Protein AF-A0A9D8K0T7-F1 (afdb_monomer)

Radius of gyration: 18.76 Å; Cα contacts (8 Å, |Δi|>4): 190; chains: 1; bounding box: 29×64×47 Å

Secondary structure (DSSP, 8-state):
---------SHHHHHHHHHHHHHHHHHHHHHH-EEEEEEEEEEEEEEEEETTEEEEEEEEEEE-TTS--EEEEEEEE--GGGGGGSSTT-EEEEEE-TT-TT-GGGEEEE--

Solvent-accessible surface area (backbone atoms only — not comparable to full-atom values): 6616 Å² total; per-residue (Å²): 138,84,83,80,79,84,75,84,75,78,75,62,64,61,57,56,59,62,59,62,57,55,58,55,48,55,50,53,41,72,77,57,35,41,70,33,41,29,37,27,72,41,75,43,81,67,86,45,62,59,93,88,15,47,28,31,39,34,33,27,42,37,41,36,92,97,52,82,68,46,67,39,65,37,78,45,74,41,54,70,93,52,42,87,67,68,40,67,74,30,76,39,43,26,38,30,27,81,94,43,61,88,39,46,84,42,52,44,78,56,83,130

Mean predicted aligned error: 10.52 Å

Sequence (112 aa):
MSARAFSPSAPIALVFWFYRNQQQKAQALMETGKPGEATLLALEDTGMRINDNPRVQVVMEVRIPGYPPYQVTKAVTVPLIRMSQVQVGAVVGVMANPAQPNNPDKVGLLLR

Nearest PDB structures (foldseek):
  5h4p-assembly1_w  TM=5.373E-01  e=1.347E-01  Saccharomyces cerevisiae S288C
  4gs3-assembly1_A  TM=5.509E-01  e=1.771E-01  Caldanaerobacter subterraneus subsp. tengcongensis MB4
  5yyu-assembly1_D  TM=4.376E-01  e=1.969E+00  Staphylococcus aureus subsp. aureus ED98
  4gop-assembly2_Z  TM=3.884E-01  e=1.765E+00  Mycosarcoma maydis
  5yuo-assembly1_B  TM=5.342E-01  e=5.571E+00  Pseudomonas aeruginosa PAO1

Foldseek 3Di:
DDDDDDDPDPPVVVVVVVPVVVVVLVVVLVVAWAKWKKAWADKAFPVDADVNFTWIWTWIWTDGPPADIDIEIDTDGDHPVQVVQRDHRHMFMWTAHRVCRHDRSRIGTDGD

Structure (mmCIF, N/CA/C/O backbone):
data_AF-A0A9D8K0T7-F1
#
_entry.id   AF-A0A9D8K0T7-F1
#
loop_
_atom_site.group_PDB
_atom_site.id
_atom_site.type_symbol
_atom_site.label_atom_id
_atom_site.label_alt_id
_atom_site.label_comp_id
_atom_site.label_asym_id
_atom_site.label_entity_id
_atom_site.label_seq_id
_atom_site.pdbx_PDB_ins_code
_atom_site.Cartn_x
_atom_site.Cartn_y
_atom_site.Cartn_z
_atom_site.occupancy
_atom_site.B_iso_or_equiv
_atom_site.auth_seq_id
_atom_site.auth_comp_id
_atom_site.auth_asym_id
_atom_site.auth_atom_id
_atom_site.pdbx_PDB_model_num
ATOM 1 N N . MET A 1 1 ? 13.506 52.501 -30.181 1.00 44.91 1 MET A N 1
ATOM 2 C CA . MET A 1 1 ? 14.346 51.442 -29.577 1.00 44.91 1 MET A CA 1
ATOM 3 C C . MET A 1 1 ? 13.463 50.617 -28.653 1.00 44.91 1 MET A C 1
ATOM 5 O O . MET A 1 1 ? 13.043 51.115 -27.622 1.00 44.91 1 MET A O 1
ATOM 9 N N . SER A 1 2 ? 13.075 49.418 -29.080 1.00 41.94 2 SER A N 1
ATOM 10 C CA . SER A 1 2 ? 12.148 48.525 -28.374 1.00 41.94 2 SER A CA 1
ATOM 11 C C . SER A 1 2 ? 12.917 47.542 -27.487 1.00 41.94 2 SER A C 1
ATOM 13 O O . SER A 1 2 ? 13.669 46.714 -28.001 1.00 41.94 2 SER A O 1
ATOM 15 N N . ALA A 1 3 ? 12.728 47.626 -26.169 1.00 44.75 3 ALA A N 1
ATOM 16 C CA . ALA A 1 3 ? 13.242 46.648 -25.216 1.00 44.75 3 ALA A CA 1
ATOM 17 C C . ALA A 1 3 ? 12.418 45.353 -25.319 1.00 44.75 3 ALA A C 1
ATOM 19 O O . ALA A 1 3 ? 11.215 45.347 -25.061 1.00 44.75 3 ALA A O 1
ATOM 20 N N . ARG A 1 4 ? 13.057 44.254 -25.734 1.00 43.44 4 ARG A N 1
ATOM 21 C CA . ARG A 1 4 ? 12.459 42.915 -25.694 1.00 43.44 4 ARG A CA 1
ATOM 22 C C . ARG A 1 4 ? 12.372 42.470 -24.235 1.00 43.44 4 ARG A C 1
ATOM 24 O O . ARG A 1 4 ? 13.399 42.273 -23.593 1.00 43.44 4 ARG A O 1
ATOM 31 N N . ALA A 1 5 ? 11.151 42.311 -23.731 1.00 49.31 5 ALA A N 1
ATOM 32 C CA . ALA A 1 5 ? 10.891 41.638 -22.469 1.00 49.31 5 ALA A CA 1
ATOM 33 C C . ALA A 1 5 ? 11.357 40.177 -22.572 1.00 49.31 5 ALA A C 1
ATOM 35 O O . ALA A 1 5 ? 10.954 39.441 -23.473 1.00 49.31 5 ALA A O 1
ATOM 36 N N . PHE A 1 6 ? 12.244 39.780 -21.666 1.00 50.53 6 PHE A N 1
ATOM 37 C CA . PHE A 1 6 ? 12.710 38.410 -21.512 1.00 50.53 6 PHE A CA 1
ATOM 38 C C . PHE A 1 6 ? 11.570 37.574 -20.916 1.00 50.53 6 PHE A C 1
ATOM 40 O O . PHE A 1 6 ? 11.197 37.769 -19.762 1.00 50.53 6 PHE A O 1
ATOM 47 N N . SER A 1 7 ? 10.981 36.674 -21.705 1.00 57.28 7 SER A N 1
ATOM 48 C CA . SER A 1 7 ? 10.017 35.684 -21.222 1.00 57.28 7 SER A CA 1
ATOM 49 C C . SER A 1 7 ? 10.773 34.515 -20.574 1.00 57.28 7 SER A C 1
ATOM 51 O O . SER A 1 7 ? 11.477 33.804 -21.300 1.00 57.28 7 SER A O 1
ATOM 53 N N . PRO A 1 8 ? 10.653 34.258 -19.258 1.00 42.50 8 PRO A N 1
ATOM 54 C CA . PRO A 1 8 ? 11.187 33.029 -18.692 1.00 42.50 8 PRO A CA 1
ATOM 55 C C . PRO A 1 8 ? 10.344 31.850 -19.198 1.00 42.50 8 PRO A C 1
ATOM 57 O O . PRO A 1 8 ? 9.161 31.720 -18.884 1.00 42.50 8 PRO A O 1
ATOM 60 N N . SER A 1 9 ? 10.963 31.014 -20.030 1.00 51.59 9 SER A N 1
ATOM 61 C CA . SER A 1 9 ? 10.439 29.719 -20.449 1.00 51.59 9 SER A CA 1
ATOM 62 C C . SER A 1 9 ? 10.208 28.820 -19.228 1.00 51.59 9 SER A C 1
ATOM 64 O O . SER A 1 9 ? 10.817 28.986 -18.173 1.00 51.59 9 SER A O 1
ATOM 66 N N . ALA A 1 10 ? 9.275 27.884 -19.365 1.00 54.25 10 ALA A N 1
ATOM 67 C CA . ALA A 1 10 ? 8.568 27.222 -18.276 1.00 54.25 10 ALA A CA 1
ATOM 68 C C . ALA A 1 10 ? 9.139 25.884 -17.715 1.00 54.25 10 ALA A C 1
ATOM 70 O O . ALA A 1 10 ? 8.324 25.098 -17.231 1.00 54.25 10 ALA A O 1
ATOM 71 N N . PRO A 1 11 ? 10.450 25.534 -17.698 1.00 45.34 11 PRO A N 1
ATOM 72 C CA . PRO A 1 11 ? 10.838 24.213 -17.190 1.00 45.34 11 PRO A CA 1
ATOM 73 C C . PRO A 1 11 ? 11.024 24.139 -15.660 1.00 45.34 11 PRO A C 1
ATOM 75 O O . PRO A 1 11 ? 10.972 23.050 -15.100 1.00 45.34 11 PRO A O 1
ATOM 78 N N . ILE A 1 12 ? 11.198 25.258 -14.944 1.00 48.94 12 ILE A N 1
ATOM 79 C CA . ILE A 1 12 ? 11.517 25.232 -13.496 1.00 48.94 12 ILE A CA 1
ATOM 80 C C . ILE A 1 12 ? 10.260 25.130 -12.611 1.00 48.94 12 ILE A C 1
ATOM 82 O O . ILE A 1 12 ? 10.277 24.477 -11.566 1.00 48.94 12 ILE A O 1
ATOM 86 N N . ALA A 1 13 ? 9.140 25.723 -13.035 1.00 49.75 13 ALA A N 1
ATOM 87 C CA . ALA A 1 13 ? 7.904 25.745 -12.246 1.00 49.75 13 ALA A CA 1
ATOM 88 C C . ALA A 1 13 ? 7.307 24.340 -12.027 1.00 49.75 13 ALA A C 1
ATOM 90 O O . ALA A 1 13 ? 6.793 24.046 -10.947 1.00 49.75 13 ALA A O 1
ATOM 91 N N . LEU A 1 14 ? 7.437 23.452 -13.020 1.00 50.31 14 LEU A N 1
ATOM 92 C CA . LEU A 1 14 ? 6.969 22.064 -12.943 1.00 50.31 14 LEU A CA 1
ATOM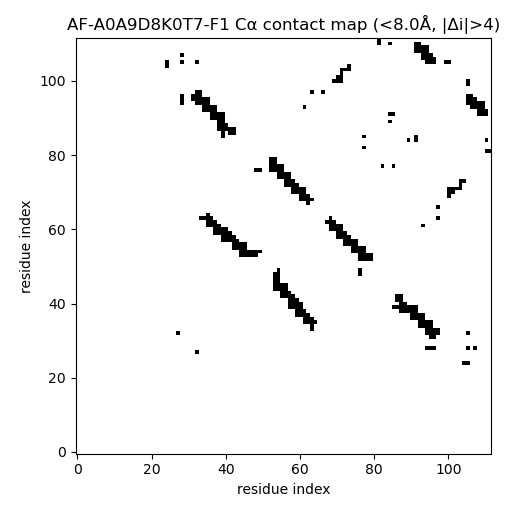 93 C C . LEU A 1 14 ? 7.745 21.250 -11.898 1.00 50.31 14 LEU A C 1
ATOM 95 O O . LEU A 1 14 ? 7.142 20.511 -11.125 1.00 50.31 14 LEU A O 1
ATOM 99 N N . VAL A 1 15 ? 9.062 21.444 -11.797 1.00 49.56 15 VAL A N 1
ATOM 100 C CA . VAL A 1 15 ? 9.905 20.762 -10.798 1.00 49.56 15 VAL A CA 1
ATOM 101 C C . VAL A 1 15 ? 9.573 21.241 -9.378 1.00 49.56 15 VAL A C 1
ATOM 103 O O . VAL A 1 15 ? 9.476 20.434 -8.453 1.00 49.56 15 VAL A O 1
ATOM 106 N N . PHE A 1 16 ? 9.304 22.536 -9.194 1.00 45.09 16 PHE A N 1
ATOM 107 C CA . PHE A 1 16 ? 8.949 23.104 -7.886 1.00 45.09 16 PHE A CA 1
ATOM 108 C C . PHE A 1 16 ? 7.568 22.660 -7.365 1.00 45.09 16 PHE A C 1
ATOM 110 O O . PHE A 1 16 ? 7.396 22.504 -6.152 1.00 45.09 16 PHE A O 1
ATOM 117 N N . TRP A 1 17 ? 6.594 22.410 -8.250 1.00 48.16 17 TRP A N 1
ATOM 118 C CA . TRP A 1 17 ? 5.278 21.881 -7.860 1.00 48.16 17 TRP A CA 1
ATOM 119 C C . TRP A 1 17 ? 5.371 20.444 -7.316 1.00 48.16 17 TRP A C 1
ATOM 121 O O . TRP A 1 17 ? 4.736 20.115 -6.312 1.00 48.16 17 TRP A O 1
ATOM 131 N N . PHE A 1 18 ? 6.238 19.611 -7.907 1.00 49.16 18 PHE A N 1
ATOM 132 C CA . PHE A 1 18 ? 6.429 18.217 -7.491 1.00 49.16 18 PHE A CA 1
ATOM 133 C C . PHE A 1 18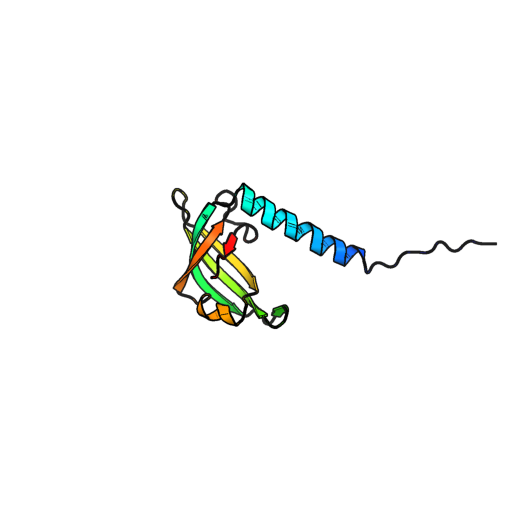 ? 7.108 18.059 -6.115 1.00 49.16 18 PHE A C 1
ATOM 135 O O . PHE A 1 18 ? 6.781 17.121 -5.386 1.00 49.16 18 PHE A O 1
ATOM 142 N N . TYR A 1 19 ? 7.997 18.976 -5.709 1.00 49.53 19 TYR A N 1
ATOM 143 C CA . TYR A 1 19 ? 8.729 18.861 -4.434 1.00 49.53 19 TYR A CA 1
ATOM 144 C C . TYR A 1 19 ? 7.972 19.401 -3.208 1.00 49.53 19 TYR A C 1
ATOM 146 O O . TYR A 1 19 ? 8.085 18.827 -2.123 1.00 49.53 19 TYR A O 1
ATOM 154 N N . ARG A 1 20 ? 7.146 20.449 -3.349 1.00 47.38 20 ARG A N 1
ATOM 155 C CA . ARG A 1 20 ? 6.371 21.013 -2.219 1.00 47.38 20 ARG A CA 1
ATOM 156 C C . ARG A 1 20 ? 5.281 20.074 -1.690 1.00 47.38 20 ARG A C 1
ATOM 158 O O . ARG A 1 20 ? 4.970 20.107 -0.502 1.00 47.38 20 ARG A O 1
ATOM 165 N N . ASN A 1 21 ? 4.732 19.213 -2.545 1.00 50.91 21 ASN A N 1
ATOM 166 C CA . ASN A 1 21 ? 3.591 18.368 -2.192 1.00 50.91 21 ASN A CA 1
ATOM 167 C C . ASN A 1 21 ? 3.984 17.116 -1.378 1.00 50.91 21 ASN A C 1
ATOM 169 O O . ASN A 1 21 ? 3.163 16.576 -0.644 1.00 50.91 21 ASN A O 1
ATOM 173 N N . GLN A 1 22 ? 5.234 16.643 -1.475 1.00 51.66 22 GLN A N 1
ATOM 174 C CA . GLN A 1 22 ? 5.699 15.439 -0.762 1.00 51.66 22 GLN A CA 1
ATOM 175 C C . GLN A 1 22 ? 5.932 15.687 0.739 1.00 51.66 22 GLN A C 1
ATOM 177 O O . GLN A 1 22 ? 5.590 14.836 1.561 1.00 51.66 22 GLN A O 1
ATOM 182 N N . GLN A 1 23 ? 6.454 16.859 1.124 1.00 49.94 23 GLN A N 1
ATOM 183 C CA . GLN 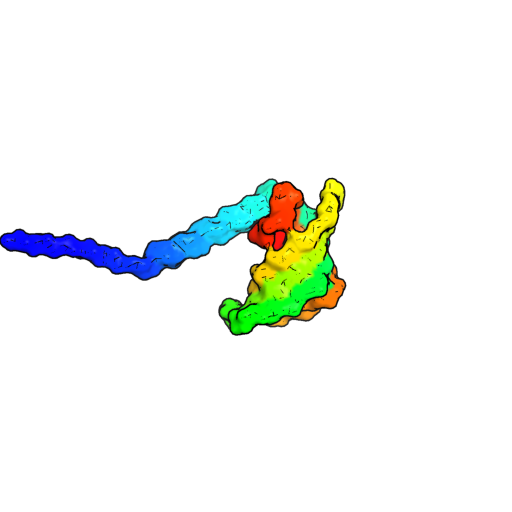A 1 23 ? 6.732 17.162 2.537 1.00 49.94 23 GLN A CA 1
ATOM 184 C C . GLN A 1 23 ? 5.450 17.309 3.368 1.00 49.94 23 GLN A C 1
ATOM 186 O O . GLN A 1 23 ? 5.378 16.788 4.478 1.00 49.94 23 GLN A O 1
ATOM 191 N N . GLN A 1 24 ? 4.401 17.916 2.805 1.00 56.16 24 GLN A N 1
ATOM 192 C CA . GLN A 1 24 ? 3.102 18.044 3.477 1.00 56.16 24 GLN A CA 1
ATOM 193 C C . GLN A 1 24 ? 2.394 16.690 3.652 1.00 56.16 24 GLN A C 1
ATOM 195 O O . GLN A 1 24 ? 1.712 16.471 4.653 1.00 56.16 24 GLN A O 1
ATOM 200 N N . LYS A 1 25 ? 2.573 15.747 2.711 1.00 60.34 25 LYS A N 1
ATOM 201 C CA . LYS A 1 25 ? 2.003 14.390 2.809 1.00 60.34 25 LYS A CA 1
ATOM 202 C C . LYS A 1 25 ? 2.599 13.606 3.975 1.00 60.34 25 LYS A C 1
ATOM 204 O O . LYS A 1 25 ? 1.846 13.011 4.744 1.00 60.34 25 LYS A O 1
ATOM 209 N N . ALA A 1 26 ? 3.925 13.637 4.117 1.00 61.41 26 ALA A N 1
ATOM 210 C CA . ALA A 1 26 ? 4.618 12.988 5.225 1.00 61.41 26 ALA A CA 1
ATOM 211 C C . ALA A 1 26 ? 4.266 13.641 6.573 1.00 61.41 26 ALA A C 1
ATOM 213 O O . ALA A 1 26 ? 3.925 12.925 7.509 1.00 61.41 26 ALA A O 1
ATOM 214 N N . GLN A 1 27 ? 4.252 14.978 6.650 1.00 60.91 27 GLN A N 1
ATOM 215 C CA . GLN A 1 27 ? 3.890 15.715 7.871 1.00 60.91 27 GLN A CA 1
ATOM 216 C C . GLN A 1 27 ? 2.450 15.426 8.320 1.00 60.91 27 GLN A C 1
ATOM 218 O O . GLN A 1 27 ? 2.223 15.073 9.472 1.00 60.91 27 GLN A O 1
ATOM 223 N N . ALA A 1 28 ? 1.477 15.443 7.404 1.00 60.38 28 ALA A N 1
ATOM 224 C CA . ALA A 1 28 ? 0.089 15.140 7.752 1.00 60.38 28 ALA A CA 1
ATOM 225 C C . ALA A 1 28 ? -0.108 13.688 8.237 1.00 60.38 28 ALA A C 1
ATOM 227 O O . ALA A 1 28 ? -0.972 13.427 9.076 1.00 60.38 28 ALA A O 1
ATOM 228 N N . LEU A 1 29 ? 0.674 12.735 7.716 1.00 60.75 29 LEU A N 1
ATOM 229 C CA . LEU A 1 29 ? 0.698 11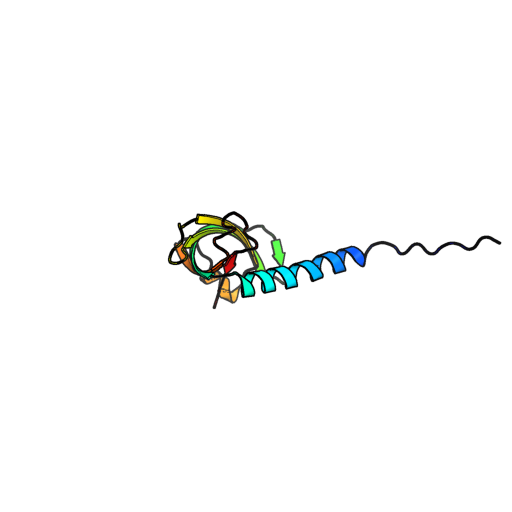.354 8.214 1.00 60.75 29 LEU A CA 1
ATOM 230 C C . LEU A 1 29 ? 1.376 11.243 9.585 1.00 60.75 29 LEU A C 1
ATOM 232 O O . LEU A 1 29 ? 0.954 10.419 10.387 1.00 60.75 29 LEU A O 1
ATOM 236 N N . MET A 1 30 ? 2.384 12.067 9.871 1.00 61.44 30 MET A N 1
ATOM 237 C CA . MET A 1 30 ? 3.027 12.124 11.188 1.00 61.44 30 MET A CA 1
ATOM 238 C C . MET A 1 30 ? 2.100 12.708 12.263 1.00 61.44 30 MET A C 1
ATOM 240 O O . MET A 1 30 ? 2.140 12.256 13.401 1.00 61.44 30 MET A O 1
ATOM 244 N N . GLU A 1 31 ? 1.238 13.664 11.907 1.00 65.69 31 GLU A N 1
ATOM 245 C CA . GLU A 1 31 ? 0.317 14.315 12.853 1.00 65.69 31 GLU A CA 1
ATOM 246 C C . GLU A 1 31 ? -0.996 13.543 13.067 1.00 65.69 31 GLU A C 1
ATOM 248 O O . GLU A 1 31 ? -1.571 13.591 14.153 1.00 65.69 31 GLU A O 1
ATOM 253 N N . THR A 1 32 ? -1.495 12.829 12.047 1.00 77.00 32 THR A N 1
ATOM 254 C CA . THR A 1 32 ? -2.837 12.200 12.081 1.00 77.00 32 THR A CA 1
ATOM 255 C C . THR A 1 32 ? -2.859 10.706 11.761 1.00 77.00 32 THR A C 1
ATOM 257 O O . THR A 1 32 ? -3.915 10.071 11.834 1.00 77.00 32 THR A O 1
ATOM 260 N N . GLY A 1 33 ? -1.720 10.126 11.381 1.00 85.00 33 GLY A N 1
ATOM 261 C CA . GLY A 1 33 ? -1.618 8.709 11.062 1.00 85.00 33 GLY A CA 1
ATOM 262 C C . GLY A 1 33 ? -1.708 7.847 12.316 1.00 85.00 33 GLY A C 1
ATOM 263 O O . GLY A 1 33 ? -1.078 8.128 13.333 1.00 85.00 33 GLY A O 1
ATOM 264 N N . LYS A 1 34 ? -2.475 6.764 12.232 1.00 93.00 34 LYS A N 1
ATOM 265 C CA . LYS A 1 34 ? -2.556 5.728 13.259 1.00 93.00 34 LYS A CA 1
ATOM 266 C C . LYS A 1 34 ? -1.849 4.461 12.783 1.00 93.00 34 LYS A C 1
ATOM 268 O O . LYS A 1 34 ? -1.962 4.130 11.598 1.00 93.00 34 LYS A O 1
ATOM 273 N N . PRO A 1 35 ? -1.133 3.759 13.676 1.00 95.19 35 PRO A N 1
ATOM 274 C CA . PRO A 1 35 ? -0.520 2.486 13.340 1.00 95.19 35 PRO A CA 1
ATOM 275 C C . PRO A 1 35 ? -1.594 1.416 13.135 1.00 95.19 35 PRO A C 1
ATOM 277 O O . PRO A 1 35 ? -2.593 1.368 13.856 1.00 95.19 35 PRO A O 1
ATOM 280 N N . GLY A 1 36 ? -1.365 0.544 12.164 1.00 95.69 36 GLY A N 1
ATOM 281 C CA . GLY A 1 36 ? -2.213 -0.603 11.879 1.00 95.69 36 GLY A CA 1
ATOM 282 C C . GLY A 1 36 ? -1.490 -1.630 11.021 1.00 95.69 36 GLY A C 1
ATOM 283 O O . GLY A 1 36 ? -0.274 -1.561 10.823 1.00 95.69 36 GLY A O 1
ATOM 284 N N . GLU A 1 37 ? -2.263 -2.559 10.481 1.00 98.00 37 GLU A N 1
ATOM 285 C CA . GLU A 1 37 ? -1.793 -3.599 9.573 1.00 98.00 37 GLU A CA 1
ATOM 286 C C . GLU A 1 37 ? -2.566 -3.534 8.260 1.00 98.00 37 GLU A C 1
ATOM 288 O O . GLU A 1 37 ? -3.729 -3.131 8.232 1.00 98.00 37 GLU A O 1
ATOM 293 N N . ALA A 1 38 ? -1.925 -3.926 7.166 1.00 97.81 38 ALA A N 1
ATOM 294 C CA . ALA A 1 38 ? -2.574 -4.075 5.879 1.00 97.81 38 ALA A CA 1
ATOM 295 C C . ALA A 1 38 ? -2.312 -5.464 5.306 1.00 97.81 38 ALA A C 1
ATOM 297 O O . ALA A 1 38 ? -1.160 -5.885 5.202 1.00 97.81 38 ALA A O 1
ATOM 298 N N . THR A 1 39 ? -3.383 -6.151 4.913 1.00 98.50 39 THR A N 1
ATOM 299 C CA . THR A 1 39 ? -3.299 -7.404 4.155 1.00 98.50 39 THR A CA 1
ATOM 300 C C . THR A 1 39 ? -3.333 -7.079 2.672 1.00 98.50 39 THR A C 1
ATOM 302 O O . THR A 1 39 ? -4.263 -6.422 2.204 1.00 98.50 39 THR A O 1
ATOM 305 N N . LEU A 1 40 ? -2.328 -7.520 1.922 1.00 97.94 40 LEU A N 1
ATOM 306 C CA . LEU A 1 40 ? -2.250 -7.295 0.482 1.00 97.94 40 LEU A CA 1
ATOM 307 C C . LEU A 1 40 ? -3.180 -8.274 -0.241 1.00 97.94 40 LEU A C 1
ATOM 309 O O . LEU A 1 40 ? -2.998 -9.484 -0.165 1.00 97.94 40 LEU A O 1
ATOM 313 N N . LEU A 1 41 ? -4.176 -7.751 -0.949 1.00 98.38 41 LEU A N 1
ATOM 314 C CA . LEU A 1 41 ? -5.205 -8.531 -1.640 1.00 98.38 41 LEU A CA 1
ATOM 315 C C . LEU A 1 41 ? -4.885 -8.743 -3.119 1.00 98.38 41 LEU A C 1
ATOM 317 O O . LEU A 1 41 ? -5.174 -9.799 -3.670 1.00 98.38 41 LEU A O 1
ATOM 321 N N . ALA A 1 42 ? -4.289 -7.741 -3.763 1.00 98.06 42 ALA A N 1
ATOM 322 C CA . ALA A 1 42 ? -3.876 -7.816 -5.157 1.00 98.06 42 ALA A CA 1
ATOM 323 C C . ALA A 1 42 ? -2.618 -6.981 -5.388 1.00 98.06 42 ALA A C 1
ATOM 325 O O . ALA A 1 42 ? -2.369 -5.999 -4.684 1.00 98.06 42 ALA A O 1
ATOM 326 N N . LEU A 1 43 ? -1.844 -7.382 -6.390 1.00 97.25 43 LEU A N 1
ATOM 327 C CA . LEU A 1 43 ? -0.599 -6.746 -6.780 1.00 97.25 43 LEU A CA 1
ATOM 328 C C . LEU A 1 43 ? -0.486 -6.766 -8.303 1.00 97.25 43 LEU A C 1
ATOM 330 O O . LEU A 1 43 ? -0.587 -7.827 -8.912 1.00 97.25 43 LEU A O 1
ATOM 334 N N . GLU A 1 44 ? -0.245 -5.606 -8.895 1.00 97.81 44 GLU A N 1
ATOM 335 C CA . GLU A 1 44 ? -0.099 -5.432 -10.336 1.00 97.81 44 GLU A CA 1
ATOM 336 C C . GLU A 1 44 ? 1.145 -4.586 -10.629 1.00 97.81 44 GLU A C 1
ATOM 338 O O . GLU A 1 44 ? 1.392 -3.572 -9.970 1.00 97.81 44 GLU A O 1
ATOM 343 N N . ASP A 1 45 ? 1.955 -5.006 -11.600 1.00 95.25 45 ASP A N 1
ATOM 344 C CA . ASP A 1 45 ? 3.062 -4.187 -12.093 1.00 95.25 45 ASP A CA 1
ATOM 345 C C . ASP A 1 45 ? 2.508 -3.066 -12.977 1.00 95.25 45 ASP A C 1
ATOM 347 O O . ASP A 1 45 ? 1.726 -3.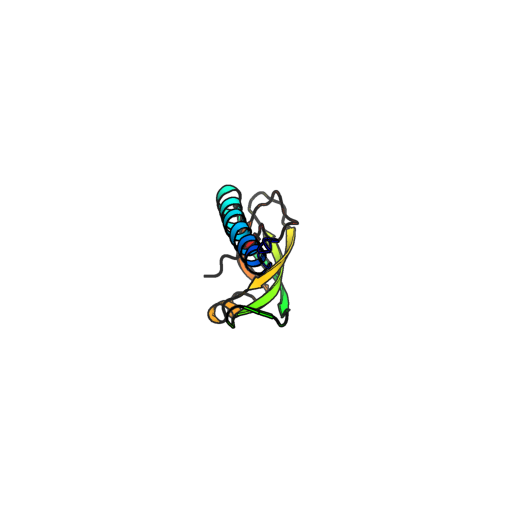308 -13.891 1.00 95.25 45 ASP A O 1
ATOM 351 N N . THR A 1 46 ? 2.931 -1.829 -12.725 1.00 96.31 46 THR A N 1
ATOM 352 C CA . THR A 1 46 ? 2.520 -0.683 -13.550 1.00 96.31 46 THR A CA 1
ATOM 353 C C . THR A 1 46 ? 3.363 -0.532 -14.819 1.00 96.31 46 THR A C 1
ATOM 355 O O . THR A 1 46 ? 3.105 0.361 -15.623 1.00 96.31 46 THR A O 1
ATOM 358 N N . GLY A 1 47 ? 4.427 -1.330 -14.970 1.00 96.06 47 GLY A N 1
ATOM 359 C CA . GLY A 1 47 ? 5.431 -1.202 -16.029 1.00 96.06 47 GLY A CA 1
ATOM 360 C C . GLY A 1 47 ? 6.396 -0.029 -15.822 1.00 96.06 47 GLY A C 1
ATOM 361 O O . GLY A 1 47 ? 7.374 0.113 -16.556 1.00 96.06 47 GLY A O 1
ATOM 362 N N . MET A 1 48 ? 6.160 0.814 -14.811 1.00 95.75 48 MET A N 1
ATOM 363 C CA . MET A 1 48 ? 7.027 1.937 -14.473 1.00 95.75 48 MET A CA 1
ATOM 364 C C . MET A 1 48 ? 8.093 1.541 -13.452 1.00 95.75 48 MET A C 1
ATOM 366 O O . MET A 1 48 ? 7.849 0.788 -12.506 1.00 95.75 48 MET A O 1
ATOM 370 N N . ARG A 1 49 ? 9.270 2.155 -13.584 1.00 94.88 49 ARG A N 1
ATOM 371 C CA . ARG A 1 49 ? 10.346 2.081 -12.592 1.00 94.88 49 ARG A CA 1
ATOM 372 C C . ARG A 1 49 ? 10.727 3.482 -12.126 1.00 94.88 49 ARG A C 1
ATOM 374 O O . ARG A 1 49 ? 10.673 4.429 -12.903 1.00 94.88 49 ARG A O 1
ATOM 381 N N . ILE A 1 50 ? 11.115 3.617 -10.860 1.00 91.62 50 ILE A N 1
ATOM 382 C CA . ILE A 1 50 ? 11.679 4.852 -10.298 1.00 91.62 50 ILE A CA 1
ATOM 383 C C . ILE A 1 50 ? 13.010 4.497 -9.651 1.00 91.62 50 ILE A C 1
ATOM 385 O O . ILE A 1 50 ? 13.035 3.736 -8.683 1.00 91.62 50 ILE A O 1
ATOM 389 N N . ASN A 1 51 ? 14.107 5.049 -10.176 1.00 93.56 51 ASN A N 1
ATOM 390 C CA . ASN A 1 51 ? 15.469 4.683 -9.770 1.00 93.56 51 ASN A CA 1
ATOM 391 C C . ASN A 1 51 ? 15.657 3.153 -9.786 1.00 93.56 51 ASN A C 1
ATOM 393 O O . ASN A 1 51 ? 16.002 2.560 -8.768 1.00 93.56 51 ASN A O 1
ATOM 397 N N . ASP A 1 52 ? 15.279 2.517 -10.899 1.00 93.75 52 ASP A N 1
ATOM 398 C CA . ASP A 1 52 ? 15.266 1.062 -11.125 1.00 93.75 52 ASP A CA 1
ATOM 399 C C . ASP A 1 52 ? 14.396 0.214 -10.186 1.00 93.75 52 ASP A C 1
ATOM 401 O O . ASP A 1 52 ? 14.253 -0.995 -10.392 1.00 93.75 52 ASP A O 1
ATOM 405 N N . ASN A 1 53 ? 13.712 0.830 -9.224 1.00 95.69 53 ASN A N 1
ATOM 406 C CA . ASN A 1 53 ? 12.769 0.146 -8.353 1.00 95.69 53 ASN A CA 1
ATOM 407 C C . ASN A 1 53 ? 11.390 0.052 -9.018 1.00 95.69 53 ASN A C 1
ATOM 409 O O . ASN A 1 53 ? 10.911 1.056 -9.559 1.00 95.69 53 ASN A O 1
ATOM 413 N N . PRO A 1 54 ? 10.734 -1.120 -8.984 1.00 96.62 54 PRO A N 1
ATOM 414 C CA . PRO A 1 54 ? 9.412 -1.293 -9.571 1.00 96.62 54 PRO A CA 1
ATOM 415 C C . PRO A 1 54 ? 8.376 -0.409 -8.873 1.00 96.62 54 PRO A C 1
ATOM 417 O O . PRO A 1 54 ? 8.385 -0.244 -7.647 1.00 96.62 54 PRO A O 1
ATOM 420 N N . ARG A 1 55 ? 7.458 0.146 -9.663 1.00 96.88 55 ARG A N 1
ATOM 421 C CA . ARG A 1 55 ? 6.234 0.764 -9.163 1.00 96.88 55 ARG A CA 1
ATOM 422 C C . ARG A 1 55 ? 5.085 -0.209 -9.375 1.00 96.88 55 ARG A C 1
ATOM 424 O O . ARG A 1 55 ? 4.786 -0.584 -10.503 1.00 96.88 55 ARG A O 1
ATOM 431 N N . VAL A 1 56 ? 4.437 -0.589 -8.286 1.00 96.94 56 VAL A N 1
ATOM 432 C CA . VAL A 1 56 ? 3.356 -1.575 -8.282 1.00 96.94 56 VAL A CA 1
ATOM 433 C C . VAL A 1 56 ? 2.072 -0.945 -7.774 1.00 96.94 56 VAL A C 1
ATOM 435 O O . VAL A 1 56 ? 2.106 -0.079 -6.898 1.00 96.94 56 VAL A O 1
ATOM 438 N N . GLN A 1 57 ? 0.944 -1.370 -8.325 1.00 97.94 57 GLN A N 1
ATOM 439 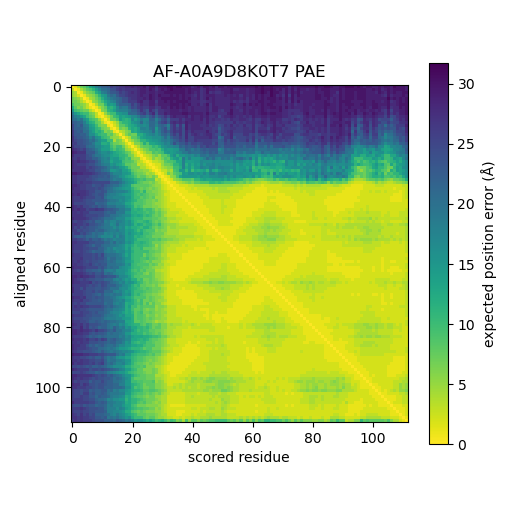C CA . GLN A 1 57 ? -0.381 -1.080 -7.806 1.00 97.94 57 GLN A CA 1
ATOM 440 C C . GLN A 1 57 ? -0.785 -2.195 -6.847 1.00 97.94 57 GLN A C 1
ATOM 442 O O . GLN A 1 57 ? -0.736 -3.373 -7.184 1.00 97.94 57 GLN A O 1
ATOM 447 N N . VAL A 1 58 ? -1.162 -1.815 -5.632 1.00 97.69 58 VAL A N 1
ATOM 448 C CA . VAL A 1 58 ? -1.505 -2.743 -4.558 1.00 97.69 58 VAL A CA 1
ATOM 449 C C . VAL A 1 58 ? -2.928 -2.464 -4.112 1.00 97.69 58 VAL A C 1
ATOM 451 O O . VAL A 1 58 ? -3.247 -1.321 -3.780 1.00 97.69 58 VAL A O 1
ATOM 454 N N . VAL A 1 59 ? -3.759 -3.499 -4.058 1.00 98.19 59 VAL A N 1
ATOM 455 C CA . VAL A 1 59 ? -5.030 -3.467 -3.326 1.00 98.19 59 VAL A CA 1
ATOM 456 C C . VAL A 1 59 ? -4.764 -4.058 -1.955 1.00 98.19 59 VAL A C 1
ATOM 458 O O . VAL A 1 59 ? -4.196 -5.144 -1.856 1.00 98.19 59 VAL A O 1
ATOM 461 N N . MET A 1 60 ? -5.143 -3.354 -0.897 1.00 97.94 60 MET A N 1
ATOM 462 C CA . MET A 1 60 ? -4.910 -3.808 0.469 1.00 97.94 60 MET A CA 1
ATOM 463 C C . MET A 1 60 ? -6.120 -3.554 1.356 1.00 97.94 60 MET A C 1
ATOM 465 O O . MET A 1 60 ? -6.786 -2.529 1.221 1.00 97.94 60 MET A O 1
ATOM 469 N N . GLU A 1 61 ? -6.378 -4.474 2.279 1.00 98.25 61 GLU A N 1
ATOM 470 C CA . GLU A 1 61 ? -7.311 -4.274 3.382 1.00 98.25 61 GLU A CA 1
ATOM 471 C C . GLU A 1 61 ? -6.547 -3.746 4.593 1.00 98.25 61 GLU A C 1
ATOM 473 O O . GLU A 1 61 ? -5.682 -4.436 5.130 1.00 98.25 61 GLU A O 1
ATOM 478 N N . VAL A 1 62 ? -6.871 -2.531 5.022 1.00 97.94 62 VAL A N 1
ATOM 479 C CA . VAL A 1 62 ? -6.259 -1.858 6.165 1.00 97.94 62 VAL A CA 1
ATOM 480 C C . VAL A 1 62 ? -7.089 -2.102 7.420 1.00 97.94 62 VAL A C 1
ATOM 482 O O . VAL A 1 62 ? -8.304 -1.902 7.428 1.00 97.94 62 VAL A O 1
ATOM 485 N N . ARG A 1 63 ? -6.412 -2.483 8.503 1.00 98.06 63 ARG A N 1
ATOM 486 C CA . ARG A 1 63 ? -6.972 -2.730 9.832 1.00 98.06 63 ARG A CA 1
ATOM 487 C C . ARG A 1 63 ? -6.260 -1.851 10.854 1.00 98.06 63 ARG A C 1
ATOM 489 O O . ARG A 1 63 ? -5.059 -1.986 11.080 1.00 98.06 63 ARG A O 1
ATOM 496 N N . ILE A 1 64 ? -7.010 -0.949 11.480 1.00 96.50 64 ILE A N 1
ATOM 497 C CA . ILE A 1 64 ? -6.522 -0.062 12.543 1.00 96.50 64 ILE A CA 1
ATOM 498 C C . ILE A 1 64 ? -7.352 -0.356 13.798 1.00 96.50 64 ILE A C 1
ATOM 500 O O . ILE A 1 64 ? -8.582 -0.330 13.710 1.00 96.50 64 ILE A O 1
ATOM 504 N N . PRO A 1 65 ? -6.736 -0.622 14.964 1.00 94.31 65 PRO A N 1
ATOM 505 C CA . PRO A 1 65 ? -7.475 -0.889 16.195 1.00 94.31 65 PRO A CA 1
ATOM 506 C C . PRO A 1 65 ? -8.502 0.207 16.514 1.00 94.31 65 PRO A C 1
ATOM 508 O O . PRO A 1 65 ? -8.171 1.393 16.537 1.00 94.31 65 PRO A O 1
ATOM 511 N N . GLY A 1 66 ? -9.751 -0.195 16.759 1.00 93.81 66 GLY A N 1
ATOM 512 C CA . GLY A 1 66 ? -10.859 0.721 17.055 1.00 93.81 66 GLY A CA 1
ATOM 513 C C . GLY A 1 66 ? -11.521 1.368 15.832 1.00 93.81 66 GLY A C 1
ATOM 514 O O . GLY A 1 66 ? -12.396 2.212 16.011 1.00 93.81 66 GLY A O 1
ATOM 515 N N . TYR A 1 67 ? -11.143 0.979 14.610 1.00 94.06 67 TYR A N 1
ATOM 516 C CA . TYR A 1 67 ? -11.753 1.464 13.370 1.00 94.06 67 TYR A CA 1
ATOM 517 C C . TYR A 1 67 ? -12.242 0.303 12.497 1.00 94.06 67 TYR A C 1
ATOM 519 O O . TYR A 1 67 ? -11.630 -0.768 12.507 1.00 94.06 67 TYR A O 1
ATOM 527 N N . PRO A 1 68 ? -13.318 0.499 11.712 1.00 95.19 68 PRO A 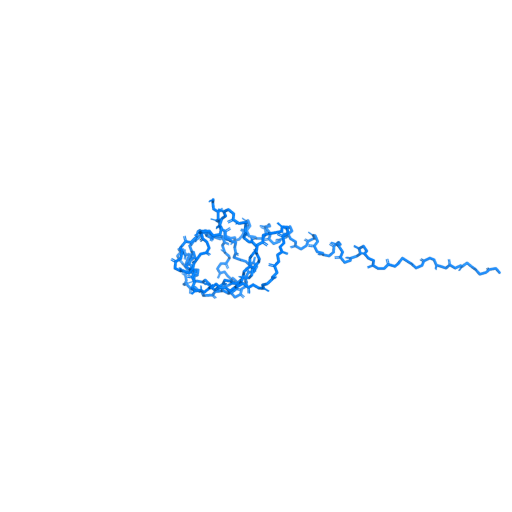N 1
ATOM 528 C CA . PRO A 1 68 ? -13.724 -0.474 10.708 1.00 95.19 68 PRO A CA 1
ATOM 529 C C . PRO A 1 68 ? -12.604 -0.720 9.683 1.00 95.19 68 PRO A C 1
ATOM 531 O O . PRO A 1 68 ? -11.932 0.237 9.281 1.00 95.19 68 PRO A O 1
ATOM 534 N N . PRO A 1 69 ? -12.402 -1.973 9.240 1.00 96.62 69 PRO A N 1
ATOM 535 C CA . PRO A 1 69 ? -11.477 -2.263 8.156 1.00 96.62 69 PRO A CA 1
ATOM 536 C C . PRO A 1 69 ? -11.964 -1.632 6.850 1.00 96.62 69 PRO A C 1
ATOM 538 O O . PRO A 1 69 ? -13.168 -1.509 6.617 1.00 96.62 69 PRO A O 1
ATOM 541 N N . TYR A 1 70 ? -11.031 -1.248 5.985 1.00 97.19 70 TYR A N 1
ATOM 542 C CA . TYR A 1 70 ? -11.350 -0.683 4.675 1.00 97.19 70 TYR A CA 1
ATOM 543 C C . TYR A 1 70 ? -10.348 -1.136 3.620 1.00 97.19 70 TYR A C 1
ATOM 545 O O . TYR A 1 70 ? -9.190 -1.418 3.926 1.00 97.19 70 TYR A O 1
ATOM 553 N N . GLN A 1 71 ? -10.792 -1.193 2.365 1.00 97.44 71 GLN A N 1
ATOM 554 C CA . GLN A 1 71 ? -9.915 -1.485 1.236 1.00 97.44 71 GLN A CA 1
ATOM 555 C C . GLN A 1 71 ? -9.457 -0.203 0.555 1.00 97.44 71 GLN A C 1
ATOM 557 O O . GLN A 1 71 ? -10.224 0.745 0.396 1.00 97.44 71 GLN A O 1
ATOM 562 N N . VAL A 1 72 ? -8.202 -0.192 0.121 1.00 96.88 72 VAL A N 1
ATOM 563 C CA . VAL A 1 72 ? -7.606 0.928 -0.604 1.00 96.88 72 VAL A CA 1
ATOM 564 C C . VAL A 1 72 ? -6.688 0.409 -1.703 1.00 96.88 72 VAL A C 1
ATOM 566 O O . VAL A 1 72 ? -5.989 -0.591 -1.531 1.00 96.88 72 VAL A O 1
ATOM 569 N N . THR A 1 73 ? -6.685 1.102 -2.841 1.00 97.31 73 THR A N 1
ATOM 570 C CA . THR A 1 73 ? -5.763 0.829 -3.948 1.00 97.31 73 THR A CA 1
ATOM 571 C C . THR A 1 73 ? -4.692 1.907 -3.989 1.00 97.31 73 THR A C 1
ATOM 573 O O . THR A 1 73 ? -5.013 3.092 -4.067 1.00 97.31 73 THR A O 1
ATOM 576 N N . LYS A 1 74 ? -3.416 1.517 -3.942 1.00 95.06 74 LYS A N 1
ATOM 577 C CA . LYS A 1 74 ? -2.285 2.448 -3.910 1.00 95.06 74 LYS A CA 1
ATOM 578 C C . LYS A 1 74 ? -1.161 2.003 -4.836 1.00 95.06 74 LYS A C 1
ATOM 580 O O . LYS A 1 74 ? -0.708 0.866 -4.769 1.00 95.06 74 LYS A O 1
ATOM 585 N N . ALA A 1 75 ? -0.641 2.945 -5.621 1.00 96.00 75 ALA A N 1
ATOM 586 C CA . ALA A 1 75 ? 0.627 2.767 -6.317 1.00 96.00 75 ALA A CA 1
ATOM 587 C C . ALA A 1 75 ? 1.804 3.090 -5.383 1.00 96.00 75 ALA A C 1
ATOM 589 O O . ALA A 1 75 ? 1.877 4.187 -4.819 1.00 96.00 75 ALA A O 1
ATOM 590 N N . VAL A 1 76 ? 2.742 2.157 -5.239 1.00 94.75 76 VAL A N 1
ATOM 591 C CA . VAL A 1 76 ? 3.931 2.298 -4.392 1.00 94.75 76 VAL A CA 1
ATOM 592 C C . VAL A 1 76 ? 5.181 1.875 -5.155 1.00 94.75 76 VAL A C 1
ATOM 594 O O . VAL A 1 76 ? 5.181 0.893 -5.891 1.00 94.75 76 VAL A O 1
ATOM 597 N N . THR A 1 77 ? 6.256 2.645 -4.997 1.00 95.81 77 THR A N 1
ATOM 598 C CA . THR A 1 77 ? 7.586 2.245 -5.464 1.00 95.81 77 THR A CA 1
ATOM 599 C C . THR A 1 77 ? 8.231 1.396 -4.382 1.00 95.81 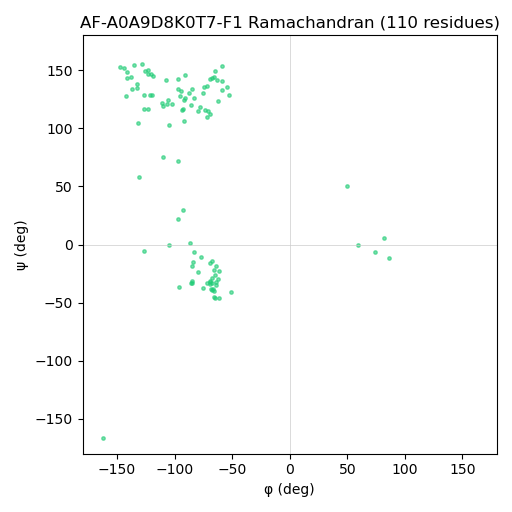77 THR A C 1
ATOM 601 O O . THR A 1 77 ? 8.409 1.867 -3.258 1.00 95.81 77 THR A O 1
ATOM 604 N N . VAL A 1 78 ? 8.571 0.155 -4.713 1.00 95.06 78 VAL A N 1
ATOM 605 C CA . VAL A 1 78 ? 9.096 -0.821 -3.755 1.00 95.06 78 VAL A CA 1
ATOM 606 C C . VAL A 1 78 ? 10.562 -1.077 -4.075 1.00 95.06 78 VAL A C 1
ATOM 608 O O . VAL A 1 78 ? 10.857 -1.498 -5.191 1.00 95.06 78 VAL A O 1
ATOM 611 N N . PRO A 1 79 ? 11.500 -0.844 -3.140 1.00 95.56 79 PRO A N 1
ATOM 612 C CA . PRO A 1 79 ? 12.884 -1.254 -3.336 1.00 95.56 79 PRO A CA 1
ATOM 613 C C . PRO A 1 79 ? 12.971 -2.749 -3.653 1.00 95.56 79 PRO A C 1
ATOM 615 O O . PRO A 1 79 ? 12.339 -3.541 -2.955 1.00 95.56 79 PRO A O 1
ATOM 618 N N . LEU A 1 80 ? 13.773 -3.153 -4.647 1.00 92.69 80 LEU A N 1
ATOM 619 C CA . LEU A 1 80 ? 13.880 -4.567 -5.058 1.00 92.69 80 LEU A CA 1
ATOM 620 C C . LEU A 1 80 ? 14.159 -5.514 -3.880 1.00 92.69 80 LEU A C 1
ATOM 622 O O . LEU A 1 80 ? 13.525 -6.559 -3.761 1.00 92.69 80 LEU A O 1
ATOM 626 N N . ILE A 1 81 ? 15.037 -5.107 -2.960 1.00 95.62 81 ILE A N 1
ATOM 627 C CA . ILE A 1 81 ? 15.394 -5.879 -1.758 1.00 95.62 81 ILE A CA 1
ATOM 628 C C . ILE A 1 81 ? 14.220 -6.090 -0.783 1.00 95.62 81 ILE A C 1
ATOM 630 O O . ILE A 1 81 ? 14.286 -6.967 0.069 1.00 95.62 81 ILE A O 1
ATOM 634 N N . ARG A 1 82 ? 13.149 -5.291 -0.894 1.00 94.75 82 ARG A N 1
ATOM 635 C CA . ARG A 1 82 ? 11.931 -5.372 -0.070 1.00 94.75 82 ARG A CA 1
ATOM 636 C C . ARG A 1 82 ? 10.746 -5.986 -0.815 1.00 94.75 82 ARG A C 1
ATOM 638 O O . ARG A 1 82 ? 9.678 -6.129 -0.228 1.00 94.75 82 ARG A O 1
ATOM 645 N N . MET A 1 83 ? 10.910 -6.361 -2.086 1.00 93.88 83 MET A N 1
ATOM 646 C CA . MET A 1 83 ? 9.815 -6.868 -2.919 1.00 93.88 83 MET A CA 1
ATOM 647 C C . MET A 1 83 ? 9.204 -8.165 -2.367 1.00 93.88 83 MET A C 1
ATOM 649 O O . MET A 1 83 ? 8.006 -8.388 -2.503 1.00 93.88 83 MET A O 1
ATOM 653 N N . SER A 1 84 ? 9.991 -8.990 -1.671 1.00 94.00 84 SER A N 1
ATOM 654 C CA . SER A 1 84 ? 9.497 -10.199 -0.997 1.00 94.00 84 SER A CA 1
ATOM 655 C C . SER A 1 84 ? 8.453 -9.921 0.093 1.00 94.00 84 SER A C 1
ATOM 657 O O . SER A 1 84 ? 7.656 -10.800 0.395 1.00 94.00 84 SER A O 1
ATOM 659 N N . GLN A 1 85 ? 8.422 -8.709 0.658 1.00 94.06 85 GLN A N 1
ATOM 660 C CA . GLN A 1 85 ? 7.435 -8.293 1.665 1.00 94.06 85 GLN A CA 1
ATOM 661 C C . GLN A 1 85 ? 6.126 -7.800 1.039 1.00 94.06 85 GLN A C 1
ATOM 663 O O . GLN A 1 85 ? 5.123 -7.660 1.733 1.00 94.06 85 GLN A O 1
ATOM 668 N N . VAL A 1 86 ? 6.134 -7.505 -0.263 1.00 95.69 86 VAL A N 1
ATOM 669 C CA . VAL A 1 86 ? 4.994 -6.958 -1.003 1.00 95.69 86 VAL A CA 1
ATOM 670 C C . VAL A 1 86 ? 4.480 -8.046 -1.940 1.00 95.69 86 VAL A C 1
ATOM 672 O O . VAL A 1 86 ? 4.730 -8.028 -3.141 1.00 95.69 86 VAL A O 1
ATOM 675 N N . GLN A 1 87 ? 3.786 -9.026 -1.363 1.00 96.19 87 GLN A N 1
ATOM 676 C CA . GLN A 1 87 ? 3.133 -10.120 -2.085 1.00 96.19 87 GLN A CA 1
ATOM 677 C C . GLN A 1 87 ? 1.673 -10.247 -1.654 1.00 96.19 87 GLN A C 1
ATOM 679 O O . GLN A 1 87 ? 1.309 -9.853 -0.548 1.00 96.19 87 GLN A O 1
ATOM 684 N N . VAL A 1 88 ? 0.829 -10.808 -2.520 1.00 97.75 88 VAL A N 1
ATOM 685 C CA . VAL A 1 88 ? -0.563 -11.118 -2.166 1.00 97.75 88 VAL A CA 1
ATOM 686 C C . VAL A 1 88 ? -0.586 -12.075 -0.969 1.00 97.75 88 VAL A C 1
ATOM 688 O O . VAL A 1 88 ? 0.164 -13.046 -0.929 1.00 97.75 88 VAL A O 1
ATOM 691 N N . GLY A 1 89 ? -1.424 -11.775 0.021 1.00 97.44 89 GLY A N 1
ATOM 692 C CA . GLY A 1 89 ? -1.508 -12.479 1.300 1.00 97.44 89 GLY A CA 1
ATOM 693 C C . GLY A 1 89 ? -0.529 -11.981 2.368 1.00 97.44 89 GLY A C 1
ATOM 694 O O . GLY A 1 89 ? -0.689 -12.335 3.534 1.00 97.44 89 GLY A O 1
ATOM 695 N N . ALA A 1 90 ? 0.453 -11.142 2.019 1.00 96.94 90 ALA A N 1
ATOM 696 C CA . ALA A 1 90 ? 1.360 -10.568 3.006 1.00 96.94 90 ALA A CA 1
ATOM 697 C C . ALA A 1 90 ? 0.621 -9.595 3.936 1.00 96.94 90 ALA A C 1
ATOM 699 O O . ALA A 1 90 ? -0.246 -8.831 3.500 1.00 96.94 90 ALA A O 1
ATOM 700 N N . VAL A 1 91 ? 1.021 -9.594 5.208 1.00 97.50 91 VAL A N 1
ATOM 701 C CA . VAL A 1 91 ? 0.593 -8.606 6.201 1.00 97.50 91 VAL A CA 1
ATOM 702 C C . VAL A 1 91 ? 1.758 -7.662 6.464 1.00 97.50 91 VAL A C 1
ATOM 704 O O . VAL A 1 91 ? 2.836 -8.092 6.874 1.00 97.50 91 VAL A O 1
ATOM 707 N N . VAL A 1 92 ? 1.547 -6.372 6.218 1.00 96.50 92 VAL A N 1
ATOM 708 C CA . VAL A 1 92 ? 2.559 -5.328 6.418 1.00 96.50 92 VAL A CA 1
ATOM 709 C C . VAL A 1 92 ? 2.071 -4.294 7.419 1.00 96.50 92 VAL A C 1
ATOM 711 O O . VAL A 1 92 ? 0.883 -3.977 7.480 1.00 96.50 92 VAL A O 1
ATOM 714 N N . GLY A 1 93 ? 2.994 -3.726 8.194 1.00 96.19 93 GLY A N 1
ATOM 715 C CA . GLY A 1 93 ? 2.668 -2.584 9.042 1.00 96.19 93 GLY A CA 1
ATOM 716 C C . GLY A 1 93 ? 2.306 -1.368 8.191 1.00 96.19 93 GLY A C 1
ATOM 717 O O . GLY A 1 93 ? 2.907 -1.143 7.138 1.00 96.19 93 GLY A O 1
ATOM 718 N N . VAL A 1 94 ? 1.360 -0.558 8.656 1.00 95.75 94 VAL A N 1
ATOM 719 C CA . VAL A 1 94 ? 0.987 0.699 8.000 1.00 95.75 94 VAL A CA 1
ATOM 720 C C . VAL A 1 94 ? 0.828 1.844 8.991 1.00 95.75 94 VAL A C 1
ATOM 722 O O . VAL A 1 94 ? 0.505 1.643 10.159 1.00 95.75 94 VAL A O 1
ATOM 725 N N . MET A 1 95 ? 1.025 3.062 8.492 1.00 94.31 95 MET A N 1
ATOM 726 C CA . MET A 1 95 ? 0.539 4.292 9.116 1.00 94.31 95 MET A CA 1
ATOM 727 C C . MET A 1 95 ? -0.572 4.850 8.244 1.00 94.31 95 MET A C 1
ATOM 729 O O . MET A 1 95 ? -0.323 5.173 7.081 1.00 94.31 95 MET A O 1
ATOM 733 N N . ALA A 1 96 ? -1.784 4.975 8.776 1.00 93.56 96 ALA A N 1
ATOM 734 C CA . ALA A 1 96 ? -2.909 5.443 7.984 1.00 93.56 96 ALA A CA 1
ATOM 735 C C . ALA A 1 96 ? -3.852 6.370 8.748 1.00 93.56 96 ALA A C 1
ATOM 737 O O . ALA A 1 96 ? -4.016 6.239 9.957 1.00 93.56 96 ALA A O 1
ATOM 738 N N . ASN A 1 97 ? -4.478 7.316 8.048 1.00 92.44 97 ASN A N 1
ATOM 739 C CA . ASN A 1 97 ? -5.496 8.179 8.643 1.00 92.44 97 ASN A CA 1
ATOM 740 C C . ASN A 1 97 ? -6.894 7.550 8.444 1.00 92.44 97 ASN A C 1
ATOM 742 O O . ASN A 1 97 ? -7.427 7.617 7.334 1.00 92.44 97 ASN A O 1
ATOM 746 N N . PRO A 1 98 ? -7.524 6.981 9.492 1.00 90.19 98 PRO A N 1
ATOM 747 C CA . PRO A 1 98 ? -8.835 6.341 9.364 1.00 90.19 98 PRO A CA 1
ATOM 748 C C . PRO A 1 98 ? -9.984 7.307 9.051 1.00 90.19 98 PRO A C 1
ATOM 750 O O . PRO A 1 98 ? -11.052 6.851 8.660 1.00 90.19 98 PRO A O 1
ATOM 753 N N . ALA A 1 99 ? -9.803 8.624 9.204 1.00 90.50 99 ALA A N 1
ATOM 754 C CA . ALA A 1 99 ? -10.802 9.612 8.793 1.00 90.50 99 ALA A CA 1
ATOM 755 C C . ALA A 1 99 ? -10.816 9.838 7.268 1.00 90.50 99 ALA A C 1
ATOM 757 O O . ALA A 1 99 ? -11.714 10.500 6.753 1.00 90.50 99 ALA A O 1
ATOM 758 N N . GLN A 1 100 ? -9.826 9.308 6.538 1.00 89.12 100 GLN A N 1
ATOM 759 C CA . GLN A 1 100 ? -9.719 9.416 5.080 1.00 89.12 100 GLN A CA 1
ATOM 760 C C . GLN A 1 100 ? -9.448 8.044 4.423 1.00 89.12 100 GLN A C 1
ATOM 762 O O . GLN A 1 100 ? -8.460 7.904 3.700 1.00 89.12 100 GLN A O 1
ATOM 767 N N . PRO A 1 101 ? -10.320 7.033 4.624 1.00 89.50 101 PRO A N 1
ATOM 768 C CA . PRO A 1 101 ? -10.073 5.653 4.184 1.00 89.50 101 PRO A CA 1
ATOM 769 C C . PRO A 1 101 ? -9.994 5.504 2.656 1.00 89.50 101 PRO A C 1
ATOM 771 O O . PRO A 1 101 ? -9.297 4.635 2.143 1.00 89.50 101 PRO A O 1
ATOM 774 N N . ASN A 1 102 ? -10.647 6.405 1.916 1.00 91.81 102 ASN A N 1
ATOM 775 C CA . ASN A 1 102 ? -10.659 6.401 0.451 1.00 91.81 102 ASN A CA 1
ATOM 776 C C . ASN A 1 102 ? -9.468 7.157 -0.165 1.00 91.81 102 ASN A C 1
ATOM 778 O O . ASN A 1 102 ? -9.393 7.287 -1.386 1.00 91.81 102 ASN A O 1
ATOM 782 N N . ASN A 1 103 ? -8.558 7.703 0.652 1.00 91.75 103 ASN A N 1
ATOM 783 C CA . ASN A 1 103 ? -7.414 8.470 0.170 1.00 91.75 103 ASN A CA 1
ATOM 784 C C . ASN A 1 103 ? -6.113 7.648 0.270 1.00 91.75 103 ASN A C 1
ATOM 786 O O . ASN A 1 103 ? -5.517 7.575 1.349 1.00 91.75 103 ASN A O 1
ATOM 790 N N . PRO A 1 104 ? -5.599 7.085 -0.840 1.00 91.12 104 PRO A N 1
ATOM 791 C CA . PRO A 1 104 ? -4.399 6.247 -0.813 1.00 91.12 104 PRO A CA 1
ATOM 792 C C . PRO A 1 104 ? -3.126 7.003 -0.412 1.00 91.12 104 PRO A C 1
ATOM 794 O O . PRO A 1 104 ? -2.165 6.398 0.071 1.00 91.12 104 PRO A O 1
ATOM 797 N N . ASP A 1 105 ? -3.089 8.329 -0.552 1.00 90.62 105 ASP A N 1
ATOM 798 C CA . ASP A 1 105 ? -1.960 9.137 -0.081 1.00 90.62 105 ASP A CA 1
ATOM 799 C C . ASP A 1 105 ? -1.878 9.192 1.450 1.00 90.62 105 ASP A C 1
ATOM 801 O O . ASP A 1 105 ? -0.823 9.515 1.994 1.00 90.62 105 ASP A O 1
ATOM 805 N N . LYS A 1 106 ? -2.955 8.824 2.151 1.00 91.62 106 LYS A N 1
ATOM 806 C CA . LYS A 1 106 ? -3.028 8.761 3.614 1.00 91.62 106 LYS A CA 1
ATOM 807 C C . LYS A 1 106 ? -2.802 7.361 4.172 1.00 91.62 106 LYS A C 1
ATOM 809 O O . LYS A 1 106 ? -3.197 7.102 5.304 1.00 91.62 106 LYS A O 1
ATOM 814 N N . VAL A 1 107 ? -2.144 6.489 3.407 1.00 92.94 107 VAL A N 1
ATOM 815 C CA . VAL A 1 107 ? -1.768 5.130 3.821 1.00 92.94 107 VAL A CA 1
ATOM 816 C C . VAL A 1 107 ? -0.299 4.885 3.480 1.00 92.94 107 VAL A C 1
ATOM 818 O O . VAL A 1 107 ? 0.058 4.723 2.317 1.00 92.94 107 VAL A O 1
ATOM 821 N N . GLY A 1 108 ? 0.590 4.909 4.467 1.00 92.75 108 GLY A N 1
ATOM 822 C CA . GLY A 1 108 ? 2.017 4.614 4.312 1.00 92.75 108 GLY A CA 1
ATOM 823 C C . GLY A 1 108 ? 2.338 3.170 4.688 1.00 92.75 108 GLY A C 1
ATOM 824 O O . GLY A 1 108 ? 1.902 2.715 5.741 1.00 92.75 108 GLY A O 1
ATOM 825 N N . LEU A 1 109 ? 3.119 2.466 3.862 1.00 92.88 109 LEU A N 1
ATOM 826 C CA . LEU A 1 109 ? 3.583 1.105 4.151 1.00 92.88 109 LEU A CA 1
ATOM 827 C C . LEU A 1 109 ? 4.889 1.155 4.950 1.00 92.88 109 LEU A C 1
ATOM 829 O O . LEU A 1 109 ? 5.840 1.831 4.555 1.00 92.88 109 LEU A O 1
ATOM 833 N N . LEU A 1 110 ? 4.948 0.406 6.046 1.00 92.25 110 LEU A N 1
ATOM 834 C CA . LEU A 1 110 ? 6.118 0.255 6.906 1.00 92.25 110 LEU A CA 1
ATOM 835 C C . LEU A 1 110 ? 6.876 -1.023 6.530 1.00 92.25 110 LEU A C 1
ATOM 837 O O . LEU A 1 110 ? 6.856 -2.016 7.255 1.00 92.25 110 LEU A O 1
ATOM 841 N N . LEU A 1 111 ? 7.536 -0.991 5.373 1.00 89.69 111 LEU A N 1
ATOM 842 C CA . LEU A 1 111 ? 8.427 -2.069 4.937 1.00 89.69 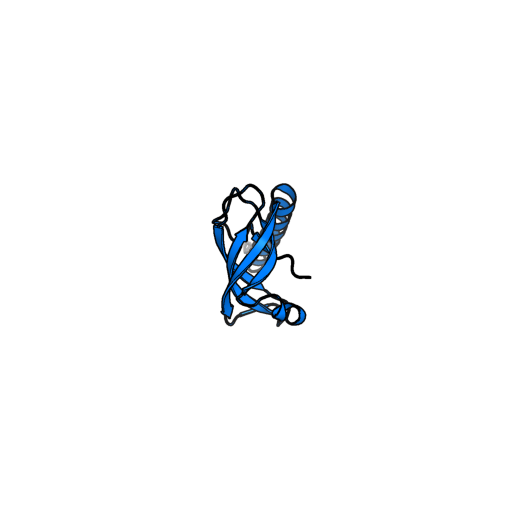111 LEU A CA 1
ATOM 843 C C . LEU A 1 111 ? 9.731 -2.001 5.749 1.00 89.69 111 LEU A C 1
ATOM 845 O O . LEU A 1 111 ? 10.267 -0.900 5.935 1.00 89.69 111 LEU A O 1
ATOM 849 N N . ARG A 1 112 ? 10.243 -3.136 6.233 1.00 83.62 112 ARG A N 1
ATOM 850 C CA . ARG A 1 112 ? 11.421 -3.188 7.122 1.00 83.62 112 ARG A CA 1
ATOM 851 C C . ARG A 1 112 ? 12.588 -3.886 6.452 1.00 83.62 112 ARG A C 1
ATOM 853 O O . ARG A 1 112 ? 12.430 -5.067 6.105 1.00 83.62 112 ARG A O 1
#

pLDDT: mean 82.76, std 19.73, range [41.94, 98.5]